Protein AF-A0A920PMD9-F1 (afdb_monomer_lite)

Radius of gyration: 16.14 Å; chains: 1; bounding box: 36×23×44 Å

Structure (mmCIF, N/CA/C/O backbone):
data_AF-A0A920PMD9-F1
#
_entry.id   AF-A0A920PMD9-F1
#
loop_
_atom_site.group_PDB
_atom_site.id
_atom_site.type_symbol
_atom_site.label_atom_id
_atom_site.label_alt_id
_atom_site.label_comp_id
_atom_site.label_asym_id
_atom_site.label_entity_id
_atom_site.label_seq_id
_atom_site.pdbx_PDB_ins_code
_atom_site.Cartn_x
_atom_site.Cartn_y
_atom_site.Cartn_z
_atom_site.occupancy
_atom_site.B_iso_or_equiv
_atom_site.auth_seq_id
_atom_site.auth_comp_id
_atom_site.auth_asym_id
_atom_site.auth_atom_id
_atom_site.pdbx_PDB_model_num
ATOM 1 N N . MET A 1 1 ? 22.563 -6.040 -26.345 1.00 42.97 1 MET A N 1
ATOM 2 C CA . MET A 1 1 ? 22.190 -4.961 -25.405 1.00 42.97 1 MET A CA 1
ATOM 3 C C . MET A 1 1 ? 20.678 -4.788 -25.463 1.00 42.97 1 MET A C 1
ATOM 5 O O . MET A 1 1 ? 20.191 -3.961 -26.221 1.00 42.97 1 MET A O 1
ATOM 9 N N . THR A 1 2 ? 19.922 -5.607 -24.737 1.00 49.97 2 THR A N 1
ATOM 10 C CA . THR A 1 2 ? 18.447 -5.517 -24.692 1.00 49.97 2 THR A CA 1
ATOM 11 C C . THR A 1 2 ? 17.997 -5.855 -23.279 1.00 49.97 2 THR A C 1
ATOM 13 O O . THR A 1 2 ? 17.315 -6.840 -23.027 1.00 49.97 2 THR A O 1
ATOM 16 N N . ASP A 1 3 ? 18.427 -5.015 -22.344 1.00 54.94 3 ASP A N 1
ATOM 17 C CA . ASP A 1 3 ? 18.253 -5.192 -20.905 1.00 54.94 3 ASP A CA 1
ATOM 18 C C . ASP A 1 3 ? 17.517 -3.973 -20.345 1.00 54.94 3 ASP A C 1
ATOM 20 O O . ASP A 1 3 ? 18.029 -3.266 -19.482 1.00 54.94 3 ASP A O 1
ATOM 24 N N . ASN A 1 4 ? 16.359 -3.609 -20.904 1.00 56.06 4 ASN A N 1
ATOM 25 C CA . ASN A 1 4 ? 15.621 -2.454 -20.367 1.00 56.06 4 ASN A CA 1
ATOM 26 C C . ASN A 1 4 ? 14.099 -2.492 -20.514 1.00 56.06 4 ASN A C 1
ATOM 28 O O . ASN A 1 4 ? 13.429 -1.687 -19.880 1.00 56.06 4 ASN A O 1
ATOM 32 N N . VAL A 1 5 ? 13.528 -3.417 -21.291 1.00 58.44 5 VAL A N 1
ATOM 33 C CA . VAL A 1 5 ? 12.066 -3.446 -21.494 1.00 58.44 5 VAL A CA 1
ATOM 34 C C . VAL A 1 5 ? 11.347 -4.307 -20.444 1.00 58.44 5 VAL A C 1
ATOM 36 O O . VAL A 1 5 ? 10.182 -4.066 -20.156 1.00 58.44 5 VAL A O 1
ATOM 39 N N . SER A 1 6 ? 12.032 -5.274 -19.818 1.00 65.00 6 SER A N 1
ATOM 40 C CA . SER A 1 6 ? 11.356 -6.282 -18.984 1.00 65.00 6 SER A CA 1
ATOM 41 C C . SER A 1 6 ? 11.543 -6.140 -17.470 1.00 65.00 6 SER A C 1
ATOM 43 O O . SER A 1 6 ? 10.836 -6.818 -16.727 1.00 65.00 6 SER A O 1
ATOM 45 N N . LYS A 1 7 ? 12.479 -5.315 -16.979 1.00 77.19 7 LYS A N 1
ATOM 46 C CA . LYS A 1 7 ? 12.715 -5.196 -15.530 1.00 77.19 7 LYS A C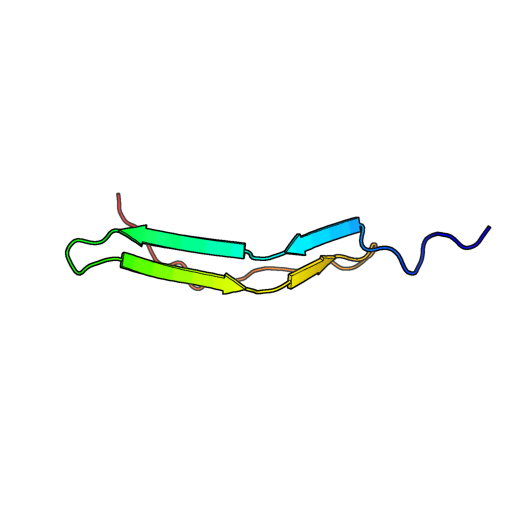A 1
ATOM 47 C C . LYS A 1 7 ? 11.838 -4.087 -14.937 1.00 77.19 7 LYS A C 1
ATOM 49 O O . LYS A 1 7 ? 11.892 -2.964 -15.445 1.00 77.19 7 LYS A O 1
ATOM 54 N N . PRO A 1 8 ? 11.043 -4.371 -13.887 1.00 78.19 8 PRO A N 1
ATOM 55 C CA . PRO A 1 8 ? 10.340 -3.319 -13.173 1.00 78.19 8 PRO A CA 1
ATOM 56 C C . PRO A 1 8 ? 11.363 -2.364 -12.547 1.00 78.19 8 PRO A C 1
ATOM 58 O O . PRO A 1 8 ? 12.387 -2.784 -12.013 1.00 78.19 8 PRO A O 1
ATOM 61 N N . VAL A 1 9 ? 11.086 -1.068 -12.648 1.00 85.50 9 VAL A N 1
ATOM 62 C CA . VAL A 1 9 ? 11.864 0.010 -12.025 1.00 85.50 9 VAL A CA 1
ATOM 63 C C . VAL A 1 9 ? 11.587 0.066 -10.521 1.00 85.50 9 VAL A C 1
ATOM 65 O O . VAL A 1 9 ? 12.471 0.422 -9.750 1.00 85.50 9 VAL A O 1
ATOM 68 N N . LEU A 1 10 ? 10.376 -0.309 -10.102 1.00 83.75 10 LEU A N 1
ATOM 69 C CA . LEU A 1 10 ? 9.990 -0.440 -8.700 1.00 83.75 10 LEU A CA 1
ATOM 70 C C . LEU A 1 10 ? 9.064 -1.651 -8.553 1.00 83.75 10 LEU A C 1
ATOM 72 O O . LEU A 1 10 ? 8.085 -1.776 -9.285 1.00 83.75 10 LEU A O 1
ATOM 76 N N . GLU A 1 11 ? 9.368 -2.531 -7.607 1.00 83.19 11 GLU A N 1
ATOM 77 C CA . GLU A 1 11 ? 8.491 -3.620 -7.180 1.00 83.19 11 GLU A CA 1
ATOM 78 C C . GLU A 1 11 ? 8.254 -3.467 -5.677 1.00 83.19 11 GLU A C 1
ATOM 80 O O . GLU A 1 11 ? 9.200 -3.434 -4.894 1.00 83.19 11 GLU A O 1
ATOM 85 N N . VAL A 1 12 ? 6.990 -3.319 -5.289 1.00 84.81 12 VAL A N 1
ATOM 86 C CA . VAL A 1 12 ? 6.542 -3.277 -3.896 1.00 84.81 12 VAL A CA 1
ATOM 87 C C . VAL A 1 12 ? 5.748 -4.547 -3.650 1.00 84.81 12 VAL A C 1
ATOM 89 O O . VAL A 1 12 ? 4.777 -4.810 -4.353 1.00 84.81 12 VAL A O 1
ATOM 92 N N . SER A 1 13 ? 6.136 -5.324 -2.650 1.00 86.19 13 SER A N 1
ATOM 93 C CA . SER A 1 13 ? 5.467 -6.576 -2.294 1.00 86.19 13 SER A CA 1
ATOM 94 C C . SER A 1 13 ? 4.958 -6.499 -0.863 1.00 86.19 13 SER A C 1
ATOM 96 O O . SER A 1 13 ? 5.606 -5.891 -0.015 1.00 86.19 13 SER A O 1
ATOM 98 N N . HIS A 1 14 ? 3.813 -7.126 -0.599 1.00 86.62 14 HIS A N 1
ATOM 99 C CA . HIS A 1 14 ? 3.162 -7.176 0.714 1.00 86.62 14 HIS A CA 1
ATOM 100 C C 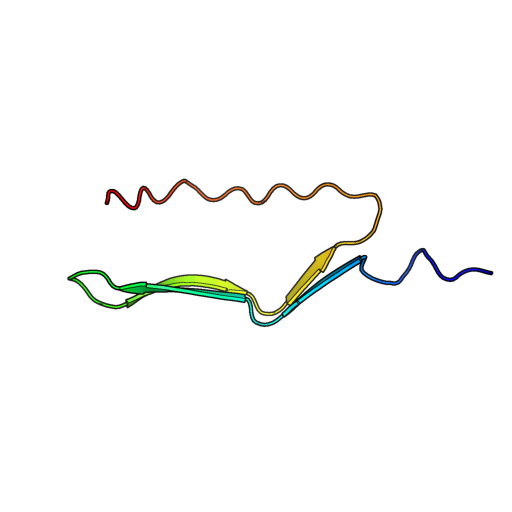. HIS A 1 14 ? 2.905 -5.790 1.329 1.00 86.62 14 HIS A C 1
ATOM 102 O O . HIS A 1 14 ? 3.202 -5.548 2.499 1.00 86.62 14 HIS A O 1
ATOM 108 N N . LEU A 1 15 ? 2.348 -4.866 0.542 1.00 85.69 15 LEU A N 1
ATOM 109 C CA . LEU A 1 15 ? 1.953 -3.556 1.047 1.00 85.69 15 LEU A CA 1
ATOM 110 C C . LEU A 1 15 ? 0.730 -3.716 1.958 1.00 85.69 15 LEU A C 1
ATOM 112 O O . LEU A 1 15 ? -0.377 -3.963 1.484 1.00 85.69 15 LEU A O 1
ATOM 116 N N . SER A 1 16 ? 0.942 -3.558 3.261 1.00 85.94 16 SER A N 1
ATOM 117 C CA . SER A 1 16 ? -0.111 -3.555 4.273 1.00 85.94 16 SER A CA 1
ATOM 118 C C . SER A 1 16 ? -0.030 -2.266 5.079 1.00 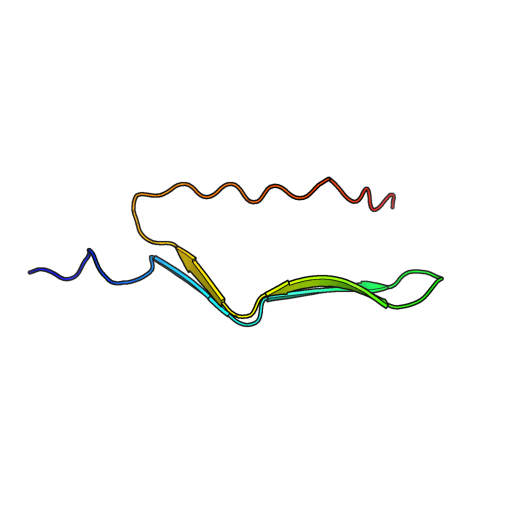85.94 16 SER A C 1
ATOM 120 O O . SER A 1 16 ? 1.031 -1.905 5.586 1.00 85.94 16 SER A O 1
ATOM 122 N N . THR A 1 17 ? -1.140 -1.551 5.196 1.00 83.00 17 THR A N 1
ATOM 123 C CA . THR A 1 17 ? -1.265 -0.366 6.049 1.00 83.00 17 THR A CA 1
ATOM 124 C C . THR A 1 17 ? -2.571 -0.451 6.808 1.00 83.00 17 THR A C 1
ATOM 126 O O . THR A 1 17 ? -3.639 -0.594 6.210 1.00 83.00 17 THR A O 1
ATOM 129 N N . SER A 1 18 ? -2.480 -0.344 8.128 1.00 85.25 18 SER A N 1
ATOM 130 C CA . SER A 1 18 ? -3.617 -0.315 9.034 1.00 85.25 18 SER A CA 1
ATOM 131 C C . SER A 1 18 ? -3.526 0.873 9.987 1.00 85.25 18 SER A C 1
ATOM 133 O O . SER A 1 18 ? -2.444 1.389 10.272 1.00 85.25 18 SER A O 1
ATOM 135 N N . PHE A 1 19 ? -4.686 1.326 10.458 1.00 83.69 19 PHE A N 1
ATOM 136 C CA . PHE A 1 19 ? -4.811 2.399 11.436 1.00 83.69 19 PHE A CA 1
ATOM 137 C C . PHE A 1 19 ? -5.650 1.920 12.616 1.00 83.69 19 PHE A C 1
ATOM 139 O O . PHE A 1 19 ? -6.687 1.280 12.440 1.00 83.69 19 PHE A O 1
ATOM 146 N N . PHE A 1 20 ? -5.225 2.265 13.827 1.00 86.19 20 PHE A N 1
ATOM 147 C CA . PHE A 1 20 ? -6.008 2.002 15.027 1.00 86.19 20 PHE A CA 1
ATOM 148 C C . PHE A 1 20 ? -7.050 3.098 15.217 1.00 86.19 20 PHE A C 1
ATOM 150 O O . PHE A 1 20 ? -6.727 4.283 15.289 1.00 86.19 20 PHE A O 1
ATOM 157 N N . THR A 1 21 ? -8.310 2.694 15.329 1.00 83.25 21 THR A N 1
ATOM 158 C CA . THR A 1 21 ? -9.421 3.573 15.695 1.00 83.25 21 THR A CA 1
ATOM 159 C C . THR A 1 21 ? -9.979 3.150 17.051 1.00 83.25 21 THR A C 1
ATOM 161 O O . THR A 1 21 ? -9.716 2.047 17.531 1.00 83.25 21 THR A O 1
ATOM 164 N N . LYS A 1 22 ? -10.819 3.991 17.667 1.00 83.00 22 LYS A N 1
ATOM 165 C CA . LYS A 1 22 ? -11.543 3.617 18.898 1.00 83.00 22 LYS A CA 1
ATOM 166 C C . LYS A 1 22 ? -12.429 2.373 18.725 1.00 83.00 22 LYS A C 1
ATOM 168 O O . LYS A 1 22 ? -12.752 1.734 19.717 1.00 83.00 22 LYS A O 1
ATOM 173 N N . ALA A 1 23 ? -12.816 2.042 17.492 1.00 82.88 23 ALA A N 1
ATOM 174 C CA . ALA A 1 23 ? -13.628 0.873 17.160 1.00 82.88 23 ALA A CA 1
ATOM 175 C C . ALA A 1 23 ? -12.792 -0.381 16.823 1.00 82.88 23 ALA A C 1
ATOM 177 O O . ALA A 1 23 ? -13.367 -1.426 16.529 1.00 82.88 23 ALA A O 1
ATOM 178 N N . GLY A 1 24 ? -11.457 -0.290 16.862 1.00 85.62 24 GLY A N 1
ATOM 179 C CA . GLY A 1 24 ? -10.540 -1.370 16.496 1.00 85.62 24 GLY A CA 1
ATOM 180 C C . GLY A 1 24 ? -9.602 -1.002 15.345 1.00 85.62 24 GLY A C 1
ATOM 181 O O . GLY A 1 24 ? -9.556 0.144 14.886 1.00 85.62 24 GLY A O 1
ATOM 182 N N . GLU A 1 25 ? -8.820 -1.983 14.898 1.00 85.69 25 GLU A N 1
ATOM 183 C CA . GLU A 1 25 ? -7.902 -1.846 13.767 1.00 85.69 25 GLU A CA 1
ATOM 184 C C . GLU A 1 25 ? -8.671 -1.831 12.439 1.00 85.69 25 GLU A C 1
ATOM 186 O O . GLU A 1 25 ? -9.465 -2.725 12.148 1.00 85.69 25 GLU A O 1
ATOM 191 N N . VAL A 1 26 ? -8.407 -0.820 11.614 1.00 85.94 26 VAL A N 1
ATOM 192 C CA . VAL A 1 26 ? -8.924 -0.716 10.249 1.00 85.94 26 VAL A CA 1
ATOM 193 C C . VAL A 1 26 ? -7.774 -0.969 9.283 1.00 85.94 26 VAL A C 1
ATOM 195 O O . VAL A 1 26 ? -6.807 -0.206 9.249 1.00 85.94 26 VAL A O 1
ATOM 198 N N . LYS A 1 27 ? -7.880 -2.023 8.468 1.00 82.44 27 LYS A N 1
ATOM 199 C CA . LYS A 1 27 ? -6.976 -2.255 7.333 1.00 82.44 27 LYS A CA 1
ATOM 200 C C . LYS A 1 27 ? -7.314 -1.268 6.2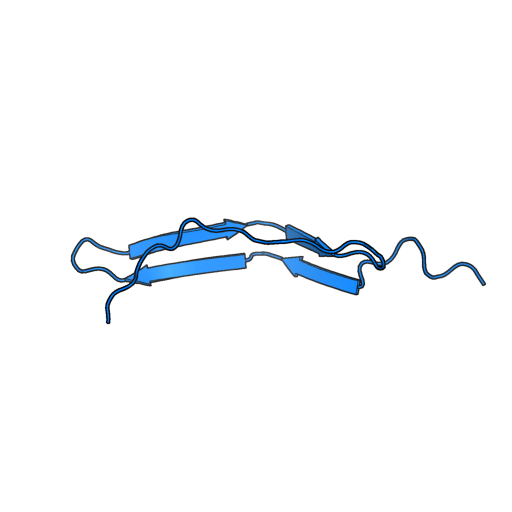14 1.00 82.44 27 LYS A C 1
ATOM 202 O O . LYS A 1 27 ? -8.386 -1.359 5.624 1.00 82.44 27 LYS A O 1
ATOM 207 N N . ALA A 1 28 ? -6.417 -0.327 5.938 1.00 80.62 28 ALA A N 1
ATOM 208 C CA . ALA A 1 28 ? -6.622 0.714 4.931 1.00 80.62 28 ALA A CA 1
ATOM 209 C C . ALA A 1 28 ? -6.099 0.328 3.548 1.00 80.62 28 ALA A C 1
ATOM 211 O O . ALA A 1 28 ? -6.695 0.700 2.541 1.00 80.62 28 ALA A O 1
ATOM 212 N N . VAL A 1 29 ? -4.998 -0.421 3.489 1.00 81.38 29 VAL A N 1
ATOM 213 C CA . VAL A 1 29 ? -4.456 -0.969 2.241 1.00 81.38 29 VAL A CA 1
ATOM 214 C C . VAL A 1 29 ? -3.946 -2.372 2.524 1.00 81.38 29 VAL A C 1
ATOM 216 O O . VAL A 1 29 ? -3.172 -2.563 3.457 1.00 81.38 29 VAL A O 1
ATOM 219 N N . GLU A 1 30 ? -4.352 -3.339 1.707 1.00 82.38 30 GLU A N 1
ATOM 220 C CA . GLU A 1 30 ? -3.760 -4.674 1.675 1.00 82.38 30 GLU A CA 1
ATOM 221 C C . GLU A 1 30 ? -3.541 -5.059 0.208 1.00 82.38 30 GLU A C 1
ATOM 223 O O . GLU A 1 30 ? -4.492 -5.167 -0.566 1.00 82.38 30 GLU A O 1
ATOM 228 N N . MET A 1 31 ? -2.281 -5.203 -0.204 1.00 79.69 31 MET A N 1
ATOM 229 C CA . MET A 1 31 ? -1.924 -5.536 -1.581 1.00 79.69 31 MET A CA 1
ATOM 230 C C . MET A 1 31 ? -0.716 -6.469 -1.630 1.00 79.69 31 MET A C 1
ATOM 232 O O . MET A 1 31 ? 0.312 -6.229 -0.996 1.00 79.69 31 MET A O 1
ATOM 236 N N . SER A 1 32 ? -0.816 -7.530 -2.431 1.00 79.19 32 SER A N 1
ATOM 237 C CA . SER A 1 32 ? 0.215 -8.570 -2.482 1.00 79.19 32 SER A CA 1
ATOM 238 C C . SER A 1 32 ? 1.453 -8.155 -3.284 1.00 79.19 32 SER A C 1
ATOM 240 O O . SER A 1 32 ? 2.559 -8.372 -2.801 1.00 79.19 32 SER A O 1
ATOM 242 N N . VAL A 1 33 ? 1.306 -7.548 -4.473 1.00 81.56 33 VAL A N 1
ATOM 243 C CA . VAL A 1 33 ? 2.434 -7.044 -5.287 1.00 81.56 33 VAL A CA 1
ATOM 244 C C . VAL A 1 33 ? 2.003 -5.880 -6.193 1.00 81.56 33 VAL A C 1
ATOM 246 O O . VAL A 1 33 ? 0.963 -5.951 -6.846 1.00 81.56 33 VAL A O 1
ATOM 249 N N . LEU A 1 34 ? 2.843 -4.848 -6.301 1.00 82.06 34 LEU A N 1
ATOM 250 C CA . LEU A 1 34 ? 2.726 -3.693 -7.190 1.00 82.06 34 LEU A CA 1
ATOM 251 C C . LEU A 1 34 ? 4.039 -3.511 -7.969 1.00 82.06 34 LEU A C 1
ATOM 253 O O . LEU A 1 34 ? 5.103 -3.362 -7.374 1.00 82.06 34 LEU A O 1
ATOM 257 N N . ARG A 1 35 ? 3.976 -3.509 -9.305 1.00 83.62 35 ARG A N 1
ATOM 258 C CA . ARG A 1 35 ? 5.149 -3.372 -10.186 1.00 83.62 35 ARG A CA 1
ATOM 259 C C . ARG A 1 35 ? 5.022 -2.153 -11.086 1.00 83.62 35 ARG A C 1
ATOM 261 O O . ARG A 1 35 ? 4.002 -1.971 -11.747 1.00 83.62 35 ARG A O 1
ATOM 268 N N . PHE A 1 36 ? 6.090 -1.374 -11.171 1.00 79.38 36 PHE A N 1
ATOM 269 C CA . PHE A 1 36 ? 6.203 -0.208 -12.035 1.00 79.38 36 PHE A CA 1
ATOM 270 C C . PHE A 1 36 ? 7.244 -0.460 -13.115 1.00 79.38 36 PHE A C 1
ATOM 272 O O . PHE A 1 36 ? 8.385 -0.804 -12.816 1.00 79.38 36 PHE A O 1
ATOM 279 N N . THR A 1 37 ? 6.873 -0.247 -14.372 1.00 79.00 37 THR A N 1
ATOM 280 C CA . THR A 1 37 ? 7.780 -0.310 -15.521 1.00 79.00 37 THR A CA 1
ATOM 281 C C . THR A 1 37 ? 8.042 1.093 -16.058 1.00 79.00 37 THR A C 1
ATOM 283 O O . THR A 1 37 ? 7.231 2.010 -15.901 1.00 79.00 37 THR A O 1
ATOM 286 N N . ARG A 1 38 ? 9.220 1.294 -16.657 1.00 71.44 38 ARG A N 1
ATOM 287 C CA . ARG A 1 38 ? 9.617 2.595 -17.207 1.00 71.44 38 ARG A CA 1
ATOM 288 C C . ARG A 1 38 ? 8.617 3.006 -18.302 1.00 71.44 38 ARG A C 1
ATOM 290 O O . ARG A 1 38 ? 8.216 2.165 -19.096 1.00 71.44 38 ARG A O 1
ATOM 297 N N . ALA A 1 39 ? 8.254 4.291 -18.343 1.00 62.84 39 ALA A N 1
ATOM 298 C CA . ALA A 1 39 ? 7.318 4.909 -19.300 1.00 62.84 39 ALA A CA 1
ATOM 299 C C . ALA A 1 39 ? 5.799 4.765 -19.035 1.00 62.84 39 ALA A C 1
ATOM 301 O O . ALA A 1 39 ? 5.002 5.053 -19.927 1.00 62.84 39 ALA A O 1
ATOM 302 N N . ARG 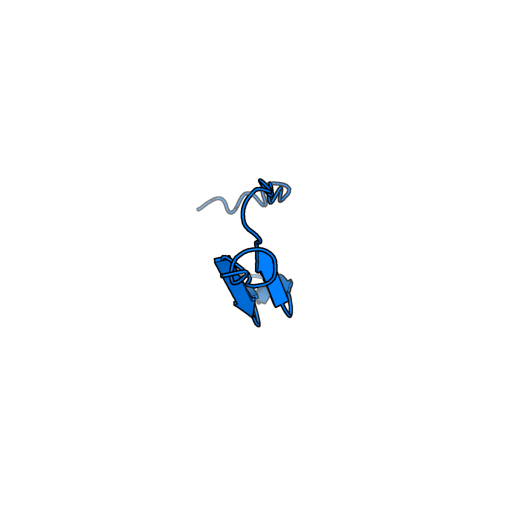A 1 40 ? 5.367 4.431 -17.809 1.00 58.09 40 ARG A N 1
ATOM 303 C CA . ARG A 1 40 ? 3.953 4.553 -17.400 1.00 58.09 40 ARG A CA 1
ATOM 304 C C . ARG A 1 40 ? 3.821 5.356 -16.104 1.00 58.09 40 ARG A C 1
ATOM 306 O O . ARG A 1 40 ? 4.384 4.975 -15.084 1.00 58.09 40 ARG A O 1
ATOM 313 N N . GLY A 1 41 ? 3.071 6.457 -16.140 1.00 62.94 41 GLY A N 1
ATOM 314 C CA . GLY A 1 41 ? 2.600 7.126 -14.926 1.00 62.94 41 GLY A CA 1
ATOM 315 C C . GLY A 1 41 ? 1.414 6.355 -14.349 1.00 62.94 41 GLY A C 1
ATOM 316 O O . GLY A 1 41 ? 0.470 6.057 -15.079 1.00 62.94 41 GLY A O 1
ATOM 317 N N . LEU A 1 42 ? 1.464 6.005 -13.065 1.00 67.88 42 LEU A N 1
ATOM 318 C CA . LEU A 1 42 ? 0.348 5.404 -12.332 1.00 67.88 42 LEU A CA 1
ATOM 319 C C . LEU A 1 42 ? -0.141 6.427 -11.303 1.00 67.88 42 LEU A C 1
ATOM 321 O O . LEU A 1 42 ? 0.636 6.858 -10.454 1.00 67.88 42 LEU A O 1
ATOM 325 N N . GLY A 1 43 ? -1.414 6.806 -11.373 1.00 62.34 43 GLY A N 1
ATOM 326 C CA . GLY A 1 43 ? -2.069 7.584 -10.326 1.00 62.34 43 GLY A CA 1
ATOM 327 C C . GLY A 1 43 ? -2.760 6.643 -9.348 1.00 62.34 43 GLY A C 1
ATOM 328 O O . GLY A 1 43 ? -3.724 5.982 -9.724 1.00 62.34 43 GLY A O 1
ATOM 329 N N . LEU A 1 44 ? -2.272 6.568 -8.111 1.00 65.25 44 LEU A N 1
ATOM 330 C CA . LEU A 1 44 ? -3.022 5.953 -7.018 1.00 65.25 44 LEU A CA 1
ATOM 331 C C . LEU A 1 44 ? -4.031 6.989 -6.518 1.00 65.25 44 LEU A C 1
ATOM 333 O O . LEU A 1 44 ? -3.643 8.003 -5.943 1.00 65.25 44 LEU A O 1
ATOM 337 N N . VAL A 1 45 ? -5.315 6.750 -6.776 1.00 66.94 45 VAL A N 1
ATOM 338 C CA . VAL A 1 45 ? -6.407 7.588 -6.275 1.00 66.94 45 VAL A CA 1
ATOM 339 C C . VAL A 1 45 ? -7.118 6.797 -5.187 1.00 66.94 45 VAL A C 1
ATOM 341 O O . VAL A 1 45 ? -7.796 5.816 -5.475 1.00 66.94 45 VAL A O 1
ATOM 344 N N . GLY A 1 46 ? -6.924 7.197 -3.935 1.00 63.78 46 GLY A N 1
ATOM 345 C CA . GLY A 1 46 ? -7.811 6.807 -2.846 1.00 63.78 46 GLY A CA 1
ATOM 346 C C . GLY A 1 46 ? -8.855 7.899 -2.673 1.00 63.78 46 GLY A C 1
ATOM 347 O O . GLY A 1 46 ? -8.501 9.080 -2.690 1.00 63.78 46 GLY A O 1
ATOM 348 N N . GLU A 1 47 ? -10.126 7.537 -2.491 1.00 65.12 47 GLU A N 1
ATOM 349 C CA . GLU A 1 47 ? -11.039 8.468 -1.829 1.00 65.12 47 GLU A CA 1
ATOM 350 C C . GLU A 1 47 ? -10.392 8.839 -0.495 1.00 65.12 47 GLU A C 1
ATOM 352 O O . GLU A 1 47 ? -10.004 7.958 0.274 1.00 65.12 47 GLU A O 1
ATOM 357 N N . SER A 1 48 ? -10.164 10.134 -0.279 1.00 56.91 48 SER A N 1
ATOM 358 C CA . SER A 1 48 ? -9.457 10.627 0.897 1.00 56.91 48 SER A CA 1
ATOM 359 C C . SER A 1 48 ? -10.261 10.248 2.138 1.00 56.91 48 SER A C 1
ATOM 361 O O . SER A 1 48 ? -11.205 10.938 2.522 1.00 56.91 48 SER A O 1
ATOM 363 N N . GLY A 1 49 ? -9.905 9.125 2.760 1.00 55.88 49 GLY A N 1
ATOM 364 C CA . GLY A 1 49 ? -10.287 8.823 4.125 1.00 55.88 49 GLY A CA 1
ATOM 365 C C . GLY A 1 49 ? -9.674 9.913 4.984 1.00 55.88 49 GLY A C 1
ATOM 366 O O . GLY A 1 49 ? -8.493 9.847 5.315 1.00 55.88 49 GLY A O 1
ATOM 367 N N . SER A 1 50 ? -10.453 10.958 5.265 1.00 48.88 50 SER A N 1
ATOM 368 C CA . SER A 1 50 ? -10.050 12.076 6.110 1.00 48.88 50 SER A CA 1
ATOM 369 C C . SER A 1 50 ? -9.810 11.542 7.519 1.00 48.88 50 SER A C 1
ATOM 371 O O . SER A 1 50 ? -10.700 11.540 8.368 1.00 48.88 50 SER A O 1
ATOM 373 N N . ALA A 1 51 ? -8.593 11.060 7.763 1.00 44.97 51 ALA A N 1
ATOM 374 C CA . ALA A 1 51 ? -8.032 10.954 9.092 1.00 44.97 51 ALA A CA 1
ATOM 375 C C . ALA A 1 51 ? -7.875 12.393 9.592 1.00 44.97 51 ALA A C 1
ATOM 377 O O . ALA A 1 51 ? -6.853 13.047 9.382 1.00 44.97 51 ALA A O 1
ATOM 378 N N . ARG A 1 52 ? -8.962 12.935 10.149 1.00 39.12 52 ARG A N 1
ATOM 379 C CA . ARG A 1 52 ? -8.880 14.135 10.975 1.00 39.12 52 ARG A CA 1
ATOM 380 C C . ARG A 1 52 ? -7.979 13.792 12.174 1.00 39.12 52 ARG A C 1
ATO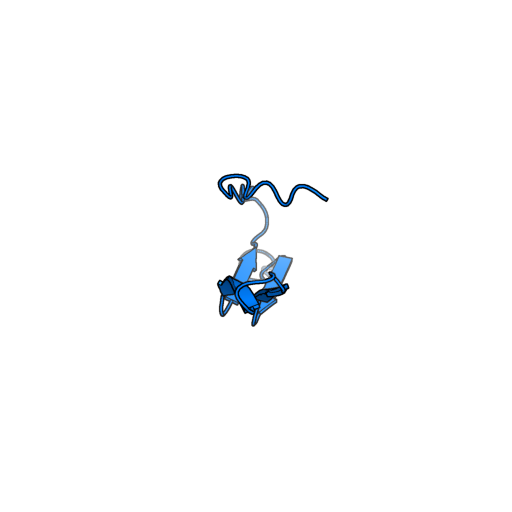M 382 O O . ARG A 1 52 ? -8.123 12.683 12.691 1.00 39.12 52 ARG A O 1
ATOM 389 N N . PRO A 1 53 ? -7.041 14.684 12.534 1.00 45.28 53 PRO A N 1
ATOM 390 C CA . PRO A 1 53 ? -6.077 14.447 13.607 1.00 45.28 53 PRO A CA 1
ATOM 391 C C . PRO A 1 53 ? -6.749 14.175 14.957 1.00 45.28 53 PRO A C 1
ATOM 393 O O . PRO A 1 53 ? -7.900 14.636 15.156 1.00 45.28 53 PRO A O 1
#

Foldseek 3Di:
DPPAQPDFPDKDAQDWDWDQDPVGIDTPDGDGMDTHHPPDDDDDDDPPPPPDD

Secondary structure (DSSP, 8-state):
---SSSS-SEEEEEEEEEEEETTEEEEEEEEEEEEE-TT--------------

pLDDT: mean 72.41, std 13.91, range [39.12, 86.62]

Sequence (53 aa):
MTDNVSKPVLEVSHLSTSFFTKAGEVKAVEMSVLRFTRARGLGLVGESGSARP